Protein AF-A0A9X1IR59-F1 (afdb_monomer_lite)

Structure (mmCIF, N/CA/C/O backbone):
data_AF-A0A9X1IR59-F1
#
_entry.id   AF-A0A9X1IR59-F1
#
loop_
_atom_site.group_PDB
_atom_site.id
_ato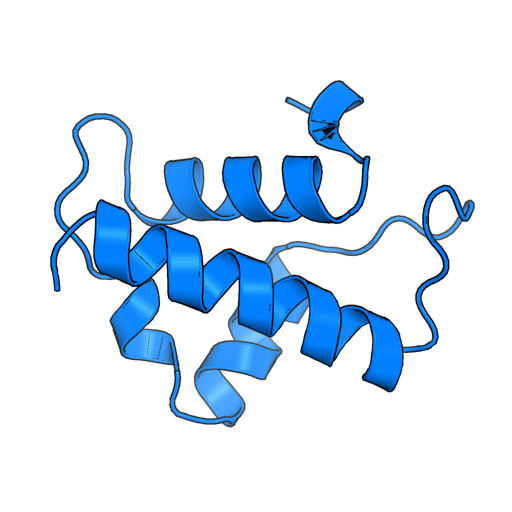m_site.type_symbol
_atom_site.label_atom_id
_atom_site.label_alt_id
_atom_site.label_comp_id
_atom_site.label_asym_id
_atom_site.label_entity_id
_atom_site.label_seq_id
_atom_site.pdbx_PDB_ins_code
_atom_site.Cartn_x
_atom_site.Cartn_y
_atom_site.Cartn_z
_atom_site.occupancy
_atom_site.B_iso_or_equiv
_atom_site.auth_seq_id
_atom_site.auth_comp_id
_atom_site.auth_asym_id
_atom_site.auth_atom_id
_atom_site.pdbx_PDB_model_num
ATOM 1 N N . MET A 1 1 ? -6.172 -2.792 13.807 1.00 84.31 1 MET A N 1
ATOM 2 C CA . MET A 1 1 ? -4.925 -2.397 13.125 1.00 84.31 1 MET A CA 1
ATOM 3 C C . MET A 1 1 ? -4.722 -0.905 13.289 1.00 84.31 1 MET A C 1
ATOM 5 O O . MET A 1 1 ? -5.658 -0.155 13.027 1.00 84.31 1 MET A O 1
ATOM 9 N N . THR A 1 2 ? -3.545 -0.466 13.722 1.00 91.62 2 THR A N 1
ATOM 10 C CA . THR A 1 2 ? -3.173 0.955 13.660 1.00 91.62 2 THR A CA 1
ATOM 11 C C . THR A 1 2 ? -2.665 1.324 12.264 1.00 91.62 2 THR A C 1
ATOM 13 O O . THR A 1 2 ? -2.176 0.470 11.526 1.00 91.62 2 THR A O 1
ATOM 16 N N . LYS A 1 3 ? -2.737 2.613 11.910 1.00 92.50 3 LYS A N 1
ATOM 17 C CA . LYS A 1 3 ? -2.192 3.134 10.647 1.00 92.50 3 LYS A CA 1
ATOM 18 C C . LYS A 1 3 ? -0.700 2.803 10.486 1.00 92.50 3 LYS A C 1
ATOM 20 O O . LYS A 1 3 ? -0.284 2.370 9.422 1.00 92.50 3 LYS A O 1
ATOM 25 N N . SER A 1 4 ? 0.092 2.932 11.552 1.00 93.69 4 SER A N 1
ATOM 26 C CA . SER A 1 4 ? 1.535 2.655 11.512 1.00 93.69 4 SER A CA 1
ATOM 27 C C . SER A 1 4 ? 1.880 1.168 11.372 1.00 93.69 4 SER A C 1
ATOM 29 O O . SER A 1 4 ? 2.904 0.833 10.779 1.00 93.69 4 SER A O 1
ATOM 31 N N . GLU A 1 5 ? 1.063 0.265 11.920 1.00 93.62 5 GLU A N 1
ATOM 32 C CA . GLU A 1 5 ? 1.221 -1.178 11.684 1.00 93.62 5 GLU A CA 1
ATOM 33 C C . GLU A 1 5 ? 0.875 -1.536 10.238 1.00 93.62 5 GLU A C 1
ATOM 35 O O . GLU A 1 5 ? 1.625 -2.277 9.602 1.00 93.62 5 GLU A O 1
ATOM 40 N N . ALA A 1 6 ? -0.218 -0.967 9.715 1.00 95.69 6 ALA A N 1
ATOM 41 C CA . ALA A 1 6 ? -0.618 -1.136 8.323 1.00 95.69 6 ALA A CA 1
ATOM 42 C C . ALA A 1 6 ? 0.461 -0.636 7.362 1.00 95.69 6 ALA A C 1
ATOM 44 O O . ALA A 1 6 ? 0.854 -1.374 6.466 1.00 95.69 6 ALA A O 1
ATOM 45 N N . GLU A 1 7 ? 1.013 0.554 7.601 1.00 96.38 7 GLU A N 1
ATOM 46 C CA . GLU A 1 7 ? 2.080 1.125 6.779 1.00 96.38 7 GLU A CA 1
ATOM 47 C C . GLU A 1 7 ? 3.288 0.192 6.674 1.00 96.38 7 GLU A C 1
ATOM 49 O O . GLU A 1 7 ? 3.729 -0.149 5.576 1.00 96.38 7 GLU A O 1
ATOM 54 N N . LYS A 1 8 ? 3.815 -0.264 7.818 1.00 96.12 8 LYS A N 1
ATOM 55 C CA . LYS A 1 8 ? 4.980 -1.159 7.843 1.00 96.12 8 LYS A CA 1
ATOM 56 C C . LYS A 1 8 ? 4.708 -2.455 7.085 1.00 96.12 8 LYS A C 1
ATOM 58 O O . LYS A 1 8 ? 5.573 -2.919 6.343 1.00 96.12 8 LYS A O 1
ATOM 63 N N . ALA A 1 9 ? 3.522 -3.033 7.270 1.00 96.12 9 ALA A N 1
ATOM 64 C CA . ALA A 1 9 ? 3.131 -4.253 6.582 1.00 96.12 9 ALA A CA 1
ATOM 65 C C . ALA A 1 9 ? 2.985 -4.028 5.071 1.00 96.12 9 ALA A C 1
ATOM 67 O O . ALA A 1 9 ? 3.532 -4.804 4.294 1.00 96.12 9 ALA A O 1
ATOM 68 N N . ILE A 1 10 ? 2.313 -2.955 4.649 1.00 95.94 10 ILE A N 1
ATOM 69 C CA . ILE A 1 10 ? 2.091 -2.622 3.236 1.00 95.94 10 ILE A CA 1
ATOM 70 C C . ILE A 1 10 ? 3.416 -2.379 2.515 1.00 95.94 10 ILE A C 1
ATOM 72 O O . ILE A 1 10 ? 3.640 -2.984 1.472 1.00 95.94 10 ILE A O 1
ATOM 76 N N . ARG A 1 11 ? 4.339 -1.600 3.091 1.00 95.56 11 ARG A N 1
ATOM 77 C CA . ARG A 1 11 ? 5.675 -1.373 2.505 1.00 95.56 11 ARG A CA 1
ATOM 78 C C . ARG A 1 11 ? 6.472 -2.670 2.351 1.00 95.56 11 ARG A C 1
ATOM 80 O O . ARG A 1 11 ? 7.052 -2.946 1.298 1.00 95.56 11 ARG A O 1
ATOM 87 N N . TYR A 1 12 ? 6.455 -3.514 3.384 1.00 95.38 12 TYR A N 1
ATOM 88 C CA . TYR A 1 12 ? 7.091 -4.831 3.329 1.00 95.38 12 TYR A CA 1
ATOM 89 C C . TYR A 1 12 ? 6.486 -5.712 2.224 1.00 95.38 12 TYR A C 1
ATOM 91 O O . TYR A 1 12 ? 7.212 -6.326 1.439 1.00 95.38 12 TYR A O 1
ATOM 99 N N . MET A 1 13 ? 5.156 -5.744 2.138 1.00 95.50 13 MET A N 1
ATOM 100 C CA . MET A 1 13 ? 4.416 -6.501 1.133 1.00 95.50 13 MET A CA 1
ATOM 101 C C . MET A 1 13 ? 4.667 -5.987 -0.284 1.00 95.50 13 MET A C 1
ATOM 103 O O . MET A 1 13 ? 4.895 -6.807 -1.167 1.00 95.50 13 MET A O 1
ATOM 107 N N . ALA A 1 14 ? 4.697 -4.672 -0.498 1.00 93.62 14 ALA A N 1
ATOM 108 C CA . ALA A 1 14 ? 4.989 -4.061 -1.792 1.00 93.62 14 ALA A CA 1
ATOM 109 C C . ALA A 1 14 ? 6.372 -4.488 -2.299 1.00 93.62 14 ALA A C 1
ATOM 111 O O . ALA A 1 14 ? 6.507 -4.951 -3.429 1.00 93.62 14 ALA A O 1
ATOM 112 N N . THR A 1 15 ? 7.389 -4.459 -1.430 1.00 91.50 15 THR A N 1
ATOM 113 C CA . THR A 1 15 ? 8.734 -4.954 -1.768 1.00 91.50 15 THR A CA 1
ATOM 114 C C . THR A 1 15 ? 8.740 -6.456 -2.071 1.00 91.50 15 THR A C 1
ATOM 116 O O . THR A 1 15 ? 9.398 -6.897 -3.017 1.00 91.50 15 THR A O 1
ATOM 119 N N . LYS A 1 16 ? 8.030 -7.268 -1.273 1.00 93.06 16 LYS A N 1
ATOM 120 C CA . LYS A 1 16 ? 7.927 -8.724 -1.480 1.00 93.06 16 LYS A CA 1
ATOM 121 C C . LYS A 1 16 ? 7.267 -9.040 -2.825 1.00 93.06 16 LYS A C 1
ATOM 123 O O . LYS A 1 16 ? 7.808 -9.838 -3.589 1.00 93.06 16 LYS A O 1
ATOM 128 N N . TRP A 1 17 ? 6.132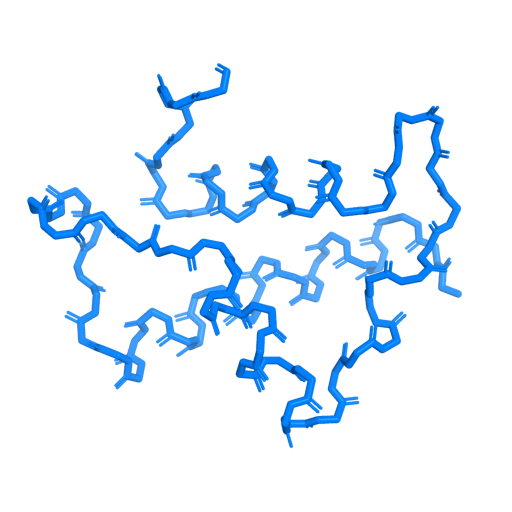 -8.408 -3.106 1.00 92.62 17 TRP A N 1
ATOM 129 C CA . TRP A 1 17 ? 5.382 -8.576 -4.344 1.00 92.62 17 TRP A CA 1
ATOM 130 C C . TRP A 1 17 ? 6.184 -8.103 -5.552 1.00 92.62 17 TRP A C 1
ATOM 132 O O . TRP A 1 17 ? 6.330 -8.865 -6.500 1.00 92.62 17 TRP A O 1
ATOM 142 N N . ALA A 1 18 ? 6.811 -6.925 -5.482 1.00 89.25 18 ALA A N 1
ATOM 143 C CA . ALA A 1 18 ? 7.643 -6.405 -6.562 1.00 89.25 18 ALA A CA 1
ATOM 144 C C . ALA A 1 18 ? 8.768 -7.383 -6.939 1.00 89.25 18 ALA A C 1
ATOM 146 O O . ALA A 1 18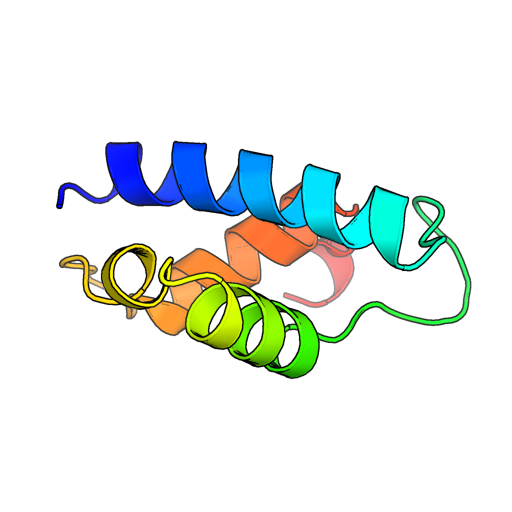 ? 8.978 -7.676 -8.113 1.00 89.25 18 ALA A O 1
ATOM 147 N N . ARG A 1 19 ? 9.442 -7.980 -5.947 1.00 88.19 19 ARG A N 1
ATOM 148 C CA . ARG A 1 19 ? 10.461 -9.015 -6.198 1.00 88.19 19 ARG A CA 1
ATOM 149 C C . ARG A 1 19 ? 9.884 -10.261 -6.867 1.00 88.19 19 ARG A C 1
ATOM 151 O O . ARG A 1 19 ? 10.524 -10.805 -7.760 1.00 88.19 19 ARG A O 1
ATOM 158 N N . ALA A 1 20 ? 8.708 -10.717 -6.435 1.00 87.00 20 ALA A N 1
ATOM 159 C CA . ALA A 1 20 ? 8.051 -11.893 -7.004 1.00 87.00 20 ALA A CA 1
ATOM 160 C C . ALA A 1 20 ? 7.548 -11.648 -8.437 1.00 87.00 20 ALA A C 1
ATOM 162 O O . ALA A 1 20 ? 7.642 -12.536 -9.278 1.00 87.00 20 ALA A O 1
ATOM 163 N N . ALA A 1 21 ? 7.069 -10.435 -8.717 1.00 83.81 21 ALA A N 1
ATOM 164 C CA . ALA A 1 21 ? 6.584 -9.999 -10.022 1.00 83.81 21 ALA A CA 1
ATOM 165 C C . ALA A 1 21 ? 7.713 -9.593 -10.993 1.00 83.81 21 ALA A C 1
ATOM 167 O O . ALA A 1 21 ? 7.442 -9.256 -12.141 1.00 83.81 21 ALA A O 1
ATOM 168 N N . GLY A 1 22 ? 8.979 -9.609 -10.556 1.00 82.31 22 GLY A N 1
ATOM 169 C CA . GLY A 1 22 ? 10.113 -9.171 -11.377 1.00 82.31 22 GLY A CA 1
ATOM 170 C C . GLY A 1 22 ? 10.159 -7.656 -11.608 1.00 82.31 22 GLY A C 1
ATOM 171 O O . GLY A 1 22 ? 10.838 -7.198 -12.522 1.00 82.31 22 GLY A O 1
ATOM 172 N N . VAL A 1 23 ? 9.458 -6.883 -10.775 1.00 79.50 23 VAL A N 1
ATOM 173 C CA . VAL A 1 23 ? 9.418 -5.424 -10.831 1.00 79.50 23 VAL A CA 1
ATOM 174 C C . VAL A 1 23 ? 10.754 -4.850 -10.373 1.00 79.50 23 VAL A C 1
ATOM 176 O O . VAL A 1 23 ? 11.166 -4.993 -9.219 1.00 79.50 23 VAL A O 1
ATOM 179 N N . VAL A 1 24 ? 11.422 -4.144 -11.279 1.00 70.56 24 VAL A N 1
ATOM 180 C CA . VAL A 1 24 ? 12.610 -3.344 -10.996 1.00 70.56 24 VAL A CA 1
ATOM 181 C C . VAL A 1 24 ? 12.194 -1.902 -10.718 1.00 70.56 24 VAL A C 1
ATOM 183 O O . VAL A 1 24 ? 11.406 -1.304 -11.448 1.00 70.56 24 VAL A O 1
ATOM 186 N N . LYS A 1 25 ? 12.754 -1.306 -9.662 1.00 64.62 25 LYS A N 1
ATOM 187 C CA . LYS A 1 25 ? 12.528 0.104 -9.323 1.00 64.62 25 LYS A CA 1
ATOM 188 C C . LYS A 1 25 ? 12.862 1.005 -10.522 1.00 64.62 25 LYS A C 1
ATOM 190 O O . LYS A 1 25 ? 13.976 0.949 -11.037 1.00 64.62 25 LYS A O 1
ATOM 195 N N . GLY A 1 26 ? 11.911 1.839 -10.948 1.00 62.41 26 GLY A N 1
ATOM 196 C CA . GLY A 1 26 ? 12.082 2.751 -12.088 1.00 62.41 26 GLY A CA 1
ATOM 197 C C . GLY A 1 26 ? 11.942 2.109 -13.475 1.00 62.41 26 GLY A C 1
ATOM 198 O O . GLY A 1 26 ? 12.315 2.731 -14.469 1.00 62.41 26 GLY A O 1
ATOM 199 N N . GLN A 1 27 ? 11.429 0.879 -13.565 1.00 67.94 27 GLN A N 1
ATOM 200 C CA . GLN A 1 27 ? 11.095 0.262 -14.846 1.00 67.94 27 GLN A CA 1
ATOM 201 C C . GLN A 1 27 ? 9.907 0.956 -15.534 1.00 67.94 27 GLN A C 1
ATOM 203 O O . GLN A 1 27 ? 9.105 1.643 -14.902 1.00 67.94 27 GLN A O 1
ATOM 208 N N . ARG A 1 28 ? 9.810 0.764 -16.853 1.00 57.59 28 ARG A N 1
ATOM 209 C CA . ARG A 1 28 ? 8.802 1.413 -17.704 1.00 57.59 28 ARG A CA 1
ATOM 210 C C . ARG A 1 28 ? 7.395 0.843 -17.503 1.00 57.59 28 ARG A C 1
ATOM 212 O O . ARG A 1 28 ? 6.433 1.596 -17.614 1.00 57.59 28 ARG A O 1
ATOM 219 N N . ASP A 1 29 ? 7.303 -0.451 -17.192 1.00 65.50 29 ASP A N 1
ATOM 220 C CA . ASP A 1 29 ? 6.050 -1.112 -16.824 1.00 65.50 29 ASP A CA 1
ATOM 221 C C . ASP A 1 29 ? 5.714 -0.760 -1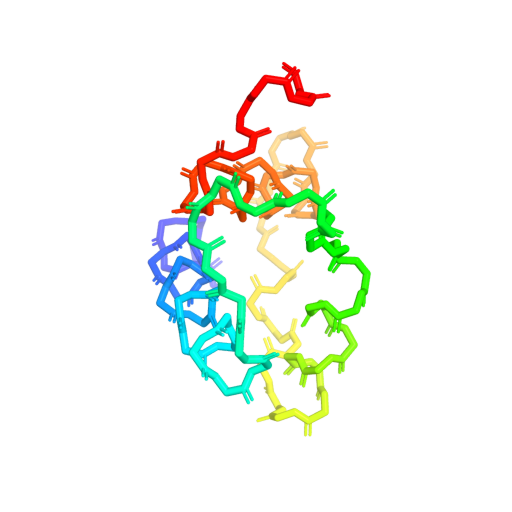5.380 1.00 65.50 29 ASP A C 1
ATOM 223 O O . ASP A 1 29 ? 6.327 -1.265 -14.439 1.00 65.50 29 ASP A O 1
ATOM 227 N N . MET A 1 30 ? 4.789 0.185 -15.235 1.00 72.00 30 MET A N 1
ATOM 228 C CA . MET A 1 30 ? 4.372 0.753 -13.961 1.00 72.00 30 MET A CA 1
ATOM 229 C C . MET A 1 30 ? 3.595 -0.292 -13.159 1.00 72.00 30 MET A C 1
ATOM 231 O O . MET A 1 30 ? 2.517 -0.687 -13.600 1.00 72.00 30 MET A O 1
ATOM 235 N N . PRO A 1 31 ? 4.094 -0.708 -11.983 1.00 82.50 31 PRO A N 1
ATOM 236 C CA . PRO A 1 31 ? 3.315 -1.518 -11.061 1.00 82.50 31 PRO A CA 1
ATOM 237 C C . PRO A 1 31 ? 1.949 -0.902 -10.771 1.00 82.50 31 PRO A C 1
ATOM 239 O O . PRO A 1 31 ? 1.847 0.309 -10.536 1.00 82.50 31 PRO A O 1
ATOM 242 N N . ASP A 1 32 ? 0.920 -1.740 -10.815 1.00 88.44 32 ASP A N 1
ATOM 243 C CA . ASP A 1 32 ? -0.457 -1.350 -10.558 1.00 88.44 32 ASP A CA 1
ATOM 244 C C . ASP A 1 32 ? -0.833 -1.654 -9.100 1.00 88.44 32 ASP A C 1
ATOM 246 O O . ASP A 1 32 ? -0.554 -2.737 -8.569 1.00 88.44 32 ASP A O 1
ATOM 250 N N . PHE A 1 33 ? -1.435 -0.671 -8.433 1.00 92.19 33 PHE A N 1
ATOM 251 C CA . PHE A 1 33 ? -1.819 -0.798 -7.035 1.00 92.19 33 PHE A CA 1
ATOM 252 C C . PHE A 1 33 ? -2.966 -1.802 -6.838 1.00 92.19 33 PHE A C 1
ATOM 254 O O . PHE A 1 33 ? -2.945 -2.563 -5.868 1.00 92.19 33 PHE A O 1
ATOM 261 N N . ASP A 1 34 ? -3.918 -1.892 -7.768 1.00 92.50 34 ASP A N 1
ATOM 262 C CA . ASP A 1 34 ? -5.024 -2.849 -7.691 1.00 92.50 34 ASP A CA 1
ATOM 263 C C . ASP A 1 34 ? -4.538 -4.294 -7.879 1.00 92.50 34 ASP A C 1
ATOM 265 O O . ASP A 1 34 ? -5.046 -5.214 -7.222 1.00 92.50 34 ASP A O 1
ATOM 269 N N . GLU A 1 35 ? -3.516 -4.516 -8.715 1.00 93.00 35 GLU A N 1
ATOM 270 C CA . GLU A 1 35 ? -2.854 -5.825 -8.830 1.00 93.00 35 GLU A CA 1
ATOM 271 C C . GLU A 1 35 ? -2.177 -6.225 -7.517 1.00 93.00 35 GLU A C 1
ATOM 273 O O . GLU A 1 35 ? -2.341 -7.355 -7.041 1.00 93.00 35 GLU A O 1
ATOM 278 N N . PHE A 1 36 ? -1.463 -5.287 -6.890 1.00 94.00 36 PHE A N 1
ATOM 279 C CA . PHE A 1 36 ? -0.858 -5.497 -5.580 1.00 94.00 36 PHE A CA 1
ATOM 280 C C . PHE A 1 36 ? -1.906 -5.807 -4.501 1.00 94.00 36 PHE A C 1
ATOM 282 O O . PHE A 1 36 ? -1.736 -6.762 -3.739 1.00 94.00 36 PHE A O 1
ATOM 289 N N . VAL A 1 37 ? -3.010 -5.056 -4.442 1.00 95.31 37 VAL A N 1
ATOM 290 C CA . VAL A 1 37 ? -4.105 -5.289 -3.485 1.00 95.31 37 VAL A CA 1
ATOM 291 C C . VAL A 1 37 ? -4.749 -6.654 -3.718 1.00 95.31 37 VAL A C 1
ATOM 293 O O . VAL A 1 37 ? -5.018 -7.384 -2.759 1.00 95.31 37 VAL A O 1
ATOM 296 N N . SER A 1 38 ? -4.983 -7.026 -4.976 1.00 94.88 38 SER A N 1
ATOM 297 C CA . SER A 1 38 ? -5.555 -8.324 -5.345 1.00 94.88 38 SER A CA 1
ATOM 298 C C . SER A 1 38 ? -4.652 -9.472 -4.903 1.00 94.88 38 SER A C 1
ATOM 300 O O . SER A 1 38 ? -5.119 -10.414 -4.255 1.00 94.88 38 SER A O 1
ATOM 302 N N . TRP A 1 39 ? -3.346 -9.358 -5.158 1.00 94.81 39 TRP A N 1
ATOM 303 C CA . TRP A 1 39 ? -2.357 -10.305 -4.656 1.00 94.81 39 TRP A CA 1
ATOM 304 C C . TRP A 1 39 ? -2.353 -10.360 -3.121 1.00 94.81 39 TRP A C 1
ATOM 306 O O . TRP A 1 39 ? -2.480 -11.441 -2.546 1.00 94.81 39 TRP A O 1
ATOM 316 N N . ALA A 1 40 ? -2.295 -9.215 -2.436 1.00 94.88 40 ALA A N 1
ATOM 317 C CA . ALA A 1 40 ? -2.246 -9.161 -0.977 1.00 94.88 40 ALA A CA 1
ATOM 318 C C . ALA A 1 40 ? -3.497 -9.786 -0.336 1.00 94.88 40 ALA A C 1
ATOM 320 O O . ALA A 1 40 ? -3.399 -10.508 0.657 1.00 94.88 40 ALA A O 1
ATOM 321 N N . ARG A 1 41 ? -4.680 -9.575 -0.923 1.00 95.06 41 ARG A N 1
ATOM 322 C CA . ARG A 1 41 ? -5.923 -10.233 -0.493 1.00 95.06 41 ARG A CA 1
ATOM 323 C C . ARG A 1 41 ? -5.863 -11.745 -0.694 1.00 95.06 41 ARG A C 1
ATOM 325 O O . ARG A 1 41 ? -6.270 -12.471 0.211 1.00 95.06 41 ARG A O 1
ATOM 332 N N . SER A 1 42 ? -5.322 -12.212 -1.821 1.00 94.44 42 SER A N 1
ATOM 333 C CA . SER A 1 42 ? -5.152 -13.647 -2.089 1.00 94.44 42 SER A CA 1
ATOM 334 C C . SER A 1 42 ? -4.190 -14.331 -1.106 1.00 94.44 42 SER A C 1
ATOM 336 O O . SER A 1 42 ? -4.418 -15.472 -0.719 1.00 94.44 42 SER A O 1
ATOM 338 N N . GLU A 1 43 ? -3.187 -13.602 -0.609 1.00 93.00 43 GLU A N 1
ATOM 339 C CA . GLU A 1 43 ? -2.238 -14.058 0.417 1.00 93.00 43 GLU A CA 1
ATOM 340 C C . GLU A 1 43 ? -2.788 -13.955 1.860 1.00 93.00 43 GLU A C 1
ATOM 342 O O . GLU A 1 43 ? -2.086 -14.267 2.821 1.00 93.00 43 GLU A O 1
ATOM 347 N N . GLY A 1 44 ? -4.036 -13.503 2.048 1.00 93.94 44 GLY A N 1
ATOM 348 C CA . GLY A 1 44 ? -4.661 -13.346 3.370 1.00 93.94 44 GLY A CA 1
ATOM 349 C C . GLY A 1 44 ? -4.339 -12.028 4.089 1.00 93.94 44 GLY A C 1
ATOM 350 O O . GLY A 1 44 ? -4.734 -11.824 5.240 1.00 93.94 44 GLY A O 1
ATOM 351 N N . TYR A 1 45 ? -3.677 -11.086 3.418 1.00 94.31 45 TYR A N 1
ATOM 352 C CA . TYR A 1 45 ? -3.276 -9.792 3.977 1.00 94.31 45 TYR A CA 1
ATOM 353 C C . TYR A 1 45 ? -4.322 -8.677 3.815 1.00 94.31 45 TYR A C 1
ATOM 355 O O . TYR A 1 45 ? -4.040 -7.522 4.126 1.00 94.31 45 TYR A O 1
ATOM 363 N N . GLY A 1 46 ? -5.548 -8.996 3.382 1.00 91.56 46 GLY A N 1
ATOM 364 C CA . GLY A 1 46 ? -6.605 -7.999 3.137 1.00 91.56 46 GLY A CA 1
ATOM 365 C C . GLY A 1 46 ? -6.907 -7.083 4.333 1.00 91.56 46 GLY A C 1
ATOM 366 O O . GLY A 1 46 ? -7.140 -5.894 4.156 1.00 91.56 46 GLY A O 1
ATOM 367 N N . HIS A 1 47 ? -6.783 -7.603 5.553 1.00 93.56 47 HIS A N 1
ATOM 368 C CA . HIS A 1 47 ? -7.020 -6.866 6.796 1.00 93.56 47 HIS A CA 1
ATOM 369 C C . HIS A 1 47 ? -6.068 -5.671 7.019 1.00 93.56 47 HIS A C 1
ATOM 371 O O . HIS A 1 47 ? -6.388 -4.771 7.798 1.00 93.56 47 HIS A O 1
ATOM 377 N N . TYR A 1 48 ? -4.912 -5.627 6.341 1.00 94.62 48 TYR A N 1
ATOM 378 C CA . TYR A 1 48 ? -3.995 -4.478 6.364 1.00 94.62 48 TYR A CA 1
ATOM 379 C C . TYR A 1 48 ? -4.511 -3.261 5.593 1.00 94.62 48 TYR A C 1
ATOM 381 O O . TYR A 1 48 ? -3.946 -2.186 5.756 1.00 94.62 48 TYR A O 1
ATOM 389 N N . PHE A 1 49 ? -5.601 -3.395 4.833 1.00 94.19 49 PHE A N 1
ATOM 390 C CA . PHE A 1 49 ? -6.234 -2.304 4.087 1.00 94.19 49 PHE A CA 1
ATOM 391 C C . PHE A 1 49 ? -7.494 -1.745 4.772 1.00 94.19 49 PHE A C 1
ATOM 393 O O . PHE A 1 49 ? -8.119 -0.837 4.238 1.00 94.19 49 PHE A O 1
ATOM 400 N N . ASP A 1 50 ? -7.841 -2.226 5.973 1.00 93.31 50 ASP A N 1
ATOM 401 C CA . ASP A 1 50 ? -9.056 -1.837 6.714 1.00 93.31 50 ASP A CA 1
ATOM 402 C C . ASP A 1 50 ? -8.752 -0.979 7.966 1.00 93.31 50 ASP A C 1
ATOM 404 O O . ASP A 1 50 ? -9.482 -0.988 8.962 1.00 93.31 50 ASP A O 1
ATOM 408 N N 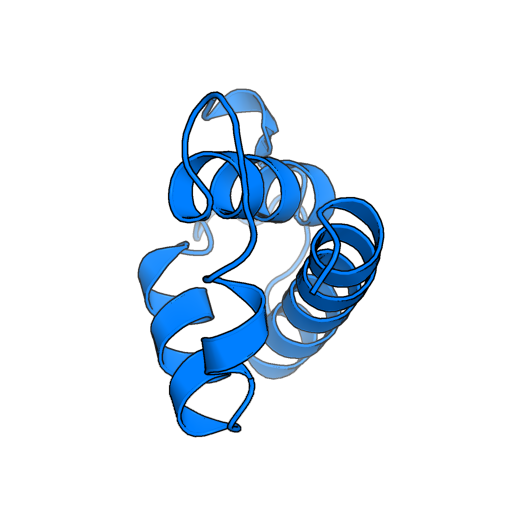. PHE A 1 51 ? -7.629 -0.255 7.980 1.00 92.56 51 PHE A N 1
ATOM 409 C CA . PHE A 1 51 ? -7.245 0.595 9.113 1.00 92.56 51 PHE A CA 1
ATOM 410 C C . PHE A 1 51 ? -7.980 1.939 9.108 1.00 92.56 51 PHE A C 1
ATOM 412 O O . PHE A 1 51 ? -8.400 2.462 8.080 1.00 92.56 51 PHE A O 1
ATOM 419 N N . ARG A 1 52 ? -8.101 2.561 10.285 1.00 91.50 52 ARG A N 1
ATOM 420 C CA . ARG A 1 52 ? -8.694 3.898 10.387 1.00 91.50 52 ARG A CA 1
ATOM 421 C C . ARG A 1 52 ? -7.734 4.946 9.817 1.00 91.50 52 ARG A C 1
ATOM 423 O O . ARG A 1 52 ? -6.636 5.125 10.342 1.00 91.50 52 ARG A O 1
ATOM 430 N N . SER A 1 53 ? -8.190 5.671 8.801 1.00 91.00 53 SER A N 1
ATOM 431 C CA . SER A 1 53 ? -7.499 6.809 8.190 1.00 91.00 53 SER A CA 1
ATOM 432 C C . SER A 1 53 ? -8.443 8.006 8.057 1.00 91.00 53 SER A C 1
ATOM 434 O O . SER A 1 53 ? -9.656 7.833 7.961 1.00 91.00 53 SER A O 1
ATOM 436 N N . THR A 1 54 ? -7.881 9.215 8.071 1.00 88.00 54 THR A N 1
ATOM 437 C CA . THR A 1 54 ? -8.611 10.461 7.800 1.00 88.00 54 THR A CA 1
ATOM 438 C C . THR A 1 54 ? -8.886 10.658 6.307 1.00 88.00 54 THR A C 1
ATOM 440 O O . THR A 1 54 ? -9.927 11.210 5.974 1.00 88.00 54 THR A O 1
ATOM 443 N N . ILE A 1 55 ? -7.974 10.220 5.430 1.00 86.88 55 ILE A N 1
ATOM 444 C CA . ILE A 1 55 ? -8.112 10.353 3.966 1.00 86.88 55 ILE A CA 1
ATOM 445 C C . ILE A 1 55 ? -8.782 9.117 3.354 1.00 86.88 55 ILE A C 1
ATOM 447 O O . ILE A 1 55 ? -9.634 9.222 2.485 1.00 86.88 55 ILE A O 1
ATOM 451 N N . GLY A 1 56 ? -8.496 7.940 3.911 1.00 92.88 56 GLY A N 1
ATOM 452 C CA . GLY A 1 56 ? -8.976 6.662 3.405 1.00 92.88 56 GLY A CA 1
ATOM 453 C C . GLY A 1 56 ? -7.871 5.622 3.517 1.00 92.88 56 GLY A C 1
ATOM 454 O O . GLY A 1 56 ? -6.700 5.921 3.295 1.00 92.88 56 GLY A O 1
ATOM 455 N N . ALA A 1 57 ? -8.222 4.400 3.911 1.00 93.38 57 ALA A N 1
ATOM 456 C CA . ALA A 1 57 ? -7.230 3.345 4.107 1.00 93.38 57 ALA A CA 1
ATOM 457 C C . ALA A 1 57 ? -6.557 2.941 2.786 1.00 93.38 57 ALA A C 1
ATOM 459 O O . ALA A 1 57 ? -5.342 2.779 2.738 1.00 93.38 57 ALA A O 1
ATOM 460 N N . MET A 1 58 ? -7.347 2.847 1.710 1.00 94.69 58 MET A N 1
ATOM 461 C CA . MET A 1 58 ? -6.849 2.550 0.364 1.00 94.69 58 MET A CA 1
ATOM 462 C C . MET A 1 58 ? -5.976 3.684 -0.182 1.00 94.69 58 MET A C 1
ATOM 464 O O . MET A 1 58 ? -4.917 3.406 -0.722 1.00 94.69 58 MET A O 1
ATOM 468 N N . GLU A 1 59 ? -6.369 4.942 0.031 1.00 94.12 59 GLU A N 1
ATOM 469 C CA . GLU A 1 59 ? -5.610 6.112 -0.436 1.00 94.12 59 GLU A CA 1
ATOM 470 C C . GLU A 1 59 ? -4.249 6.237 0.271 1.00 94.12 59 GLU A C 1
ATOM 472 O O . GLU A 1 59 ? -3.224 6.452 -0.370 1.00 94.12 59 GLU A O 1
ATOM 477 N N . ASP A 1 60 ? -4.195 6.039 1.594 1.00 95.06 60 ASP A N 1
ATOM 478 C CA . ASP A 1 60 ? -2.912 5.964 2.309 1.00 95.06 60 ASP A CA 1
ATOM 479 C C . ASP A 1 60 ? -2.060 4.779 1.823 1.00 95.06 60 ASP A C 1
ATOM 481 O O . ASP A 1 60 ? -0.848 4.912 1.660 1.00 95.06 60 ASP A O 1
ATOM 485 N N . ALA A 1 61 ? -2.685 3.620 1.595 1.00 95.56 61 ALA A N 1
ATOM 486 C CA . ALA A 1 61 ? -1.993 2.417 1.149 1.00 95.56 61 ALA A CA 1
ATOM 487 C C . ALA A 1 61 ? -1.383 2.570 -0.252 1.00 95.56 61 ALA A C 1
ATOM 489 O O . ALA A 1 61 ? -0.250 2.133 -0.458 1.00 95.56 61 ALA A O 1
ATOM 490 N N . GLU A 1 62 ? -2.096 3.215 -1.177 1.00 94.88 62 GLU A N 1
ATOM 491 C CA . GLU A 1 62 ? -1.619 3.522 -2.529 1.00 94.88 62 GLU A CA 1
ATOM 492 C C . GLU A 1 62 ? -0.414 4.457 -2.483 1.00 94.88 62 GLU A C 1
ATOM 494 O O . GLU A 1 62 ? 0.635 4.166 -3.058 1.00 94.88 62 GLU A O 1
ATOM 499 N N . ARG A 1 63 ? -0.500 5.522 -1.678 1.00 94.06 63 ARG A N 1
ATOM 500 C CA . ARG A 1 63 ? 0.624 6.442 -1.483 1.00 94.06 63 ARG A CA 1
ATOM 501 C C . ARG A 1 63 ? 1.867 5.735 -0.956 1.00 94.06 63 ARG A C 1
ATOM 503 O O . ARG A 1 63 ? 2.965 5.973 -1.456 1.00 94.06 63 ARG A O 1
ATOM 510 N N . TRP A 1 64 ? 1.721 4.857 0.035 1.00 94.81 64 TRP A N 1
ATOM 511 C CA . TRP A 1 64 ? 2.856 4.099 0.568 1.00 94.81 64 TRP A CA 1
ATOM 512 C C . TRP A 1 64 ? 3.432 3.113 -0.442 1.00 94.81 64 TRP A C 1
ATOM 514 O O . TRP A 1 64 ? 4.650 2.947 -0.492 1.00 94.81 64 TRP A O 1
ATOM 524 N N . PHE A 1 65 ? 2.576 2.467 -1.233 1.00 94.00 65 PHE A N 1
ATOM 525 C CA . PHE A 1 65 ? 2.984 1.576 -2.312 1.00 94.00 65 PHE A CA 1
ATOM 526 C C . PHE A 1 65 ? 3.818 2.326 -3.357 1.00 94.00 65 PHE A C 1
ATOM 528 O O . PHE A 1 65 ? 4.946 1.920 -3.648 1.00 94.00 65 PHE A O 1
ATOM 535 N N . ASP A 1 66 ? 3.321 3.465 -3.839 1.00 91.25 66 ASP A N 1
ATOM 536 C CA . ASP A 1 66 ? 4.026 4.283 -4.821 1.00 91.25 66 ASP A CA 1
ATOM 537 C C . ASP A 1 66 ? 5.340 4.846 -4.264 1.00 91.25 66 ASP A C 1
ATOM 539 O O . ASP A 1 66 ? 6.365 4.829 -4.946 1.00 91.25 66 ASP A O 1
ATOM 543 N N . GLU A 1 67 ? 5.371 5.306 -3.012 1.00 91.75 67 GLU A N 1
ATOM 544 C CA . GLU A 1 67 ? 6.612 5.739 -2.358 1.00 91.75 67 GLU A CA 1
ATOM 545 C C . GLU A 1 67 ? 7.651 4.611 -2.287 1.00 91.75 67 GLU A C 1
ATOM 547 O O . GLU A 1 67 ? 8.821 4.819 -2.627 1.00 91.75 67 GLU A O 1
ATOM 552 N N . GLU A 1 68 ? 7.230 3.411 -1.881 1.00 92.12 68 GLU A N 1
ATOM 553 C CA . GLU A 1 68 ? 8.115 2.255 -1.726 1.00 92.12 68 GLU A CA 1
ATOM 554 C C . GLU A 1 68 ? 8.724 1.827 -3.071 1.00 92.12 68 GLU A C 1
ATOM 556 O O . GLU A 1 68 ? 9.934 1.591 -3.181 1.00 92.12 68 GLU A O 1
ATOM 561 N N . LEU A 1 69 ? 7.906 1.810 -4.128 1.00 88.75 69 LEU A N 1
ATOM 562 C CA . LEU A 1 69 ? 8.329 1.432 -5.477 1.00 88.75 69 LEU A CA 1
ATOM 563 C C . LEU A 1 69 ? 8.976 2.580 -6.267 1.00 88.75 69 LEU A C 1
ATOM 565 O O . LEU A 1 69 ? 9.452 2.377 -7.386 1.00 88.75 69 LEU A O 1
ATOM 569 N N . GLY A 1 70 ? 9.087 3.776 -5.682 1.00 85.88 70 GLY A N 1
ATOM 570 C CA . GLY A 1 70 ? 9.681 4.944 -6.339 1.00 85.88 70 GLY A CA 1
ATOM 571 C C . GLY A 1 70 ? 8.804 5.545 -7.444 1.00 85.88 70 GLY A C 1
ATOM 572 O O . GLY A 1 70 ? 9.318 6.177 -8.365 1.00 85.88 70 GLY A O 1
ATOM 573 N N . GLN A 1 71 ? 7.494 5.344 -7.349 1.00 82.94 71 GLN A N 1
ATOM 574 C CA . GLN A 1 71 ? 6.445 5.877 -8.216 1.00 82.94 71 GLN A CA 1
ATOM 575 C C . GLN A 1 71 ? 5.721 7.086 -7.603 1.00 82.94 71 GLN A C 1
ATOM 577 O O . GLN A 1 71 ? 4.701 7.514 -8.128 1.00 82.94 71 GLN A O 1
ATOM 582 N N . ALA A 1 72 ? 6.265 7.695 -6.543 1.00 80.56 72 ALA A N 1
ATOM 583 C CA . ALA A 1 72 ? 5.662 8.844 -5.853 1.00 80.56 72 ALA A CA 1
ATOM 584 C C . ALA A 1 72 ? 5.364 10.068 -6.747 1.00 80.56 72 ALA A C 1
ATOM 586 O O . ALA A 1 72 ? 4.621 10.945 -6.338 1.00 80.56 72 ALA A O 1
ATOM 587 N N . TRP A 1 73 ? 5.911 10.137 -7.965 1.00 76.12 73 TRP A N 1
ATOM 588 C CA . TRP A 1 73 ? 5.567 11.153 -8.967 1.00 76.12 73 TRP A CA 1
ATOM 589 C C . TRP A 1 73 ? 4.160 10.978 -9.578 1.00 76.12 73 TRP A C 1
ATOM 591 O O . TRP A 1 73 ? 3.741 11.837 -10.352 1.00 76.12 73 TRP A O 1
ATOM 601 N N . ARG A 1 74 ? 3.454 9.874 -9.281 1.00 68.38 74 ARG A N 1
ATOM 602 C CA . ARG A 1 74 ? 2.066 9.617 -9.707 1.00 68.38 74 ARG A CA 1
ATOM 603 C C . ARG A 1 74 ? 1.012 10.305 -8.830 1.00 68.38 74 ARG A C 1
ATOM 605 O O . ARG A 1 74 ? -0.099 10.487 -9.321 1.00 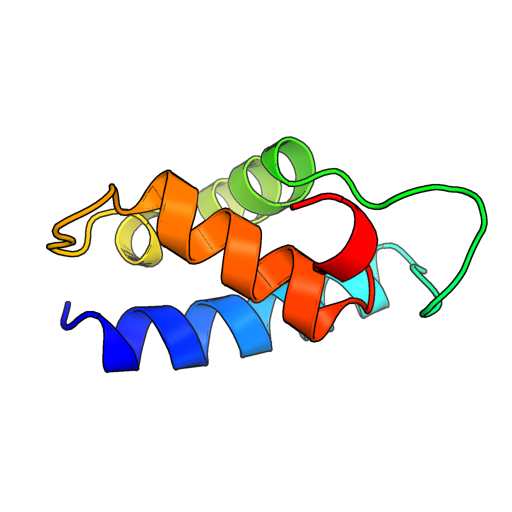68.38 74 ARG A O 1
ATOM 612 N N . ASN A 1 75 ? 1.357 10.664 -7.590 1.00 64.00 75 ASN A N 1
ATOM 613 C CA . ASN A 1 75 ? 0.437 11.189 -6.571 1.00 64.00 75 ASN A CA 1
ATOM 614 C C . ASN A 1 75 ? 0.682 12.662 -6.240 1.00 64.00 75 ASN A C 1
ATOM 616 O O . ASN A 1 75 ? 1.846 13.113 -6.337 1.00 64.00 75 ASN A O 1
#

Organism: NCBI:txid2782607

Radius of gyration: 11.61 Å; chains: 1; bounding box: 22×25×31 Å

Foldseek 3Di:
DALVVLLVVLLVLLVVVCVVVVNDQPDPPDDDLVVSQVVCVVVVNNVSQVHDDPVHSSVSSVCSSCVSSVNNVVD

Secondary structure (DSSP, 8-state):
--HHHHHHHHHHHHHHHHHHTTPPTT-SSPPPHHHHHHHHHHTT-GGGG----SS-HHHHHHHHHHHHHT-GGG-

pLDDT: mean 88.53, std 9.48, range [57.59, 96.38]

Sequence (75 aa):
MTKSEAEKAIRYMATKWARAAGVVKGQRDMPDFDEFVSWARSEGYGHYFDFRSTIGAMEDAERWFDEELGQAWRN